Protein AF-A0A849TF67-F1 (afdb_monomer)

Secondary structure (DSSP, 8-state):
-------------------------EEESS-STT--HHHHHHHHHHHHH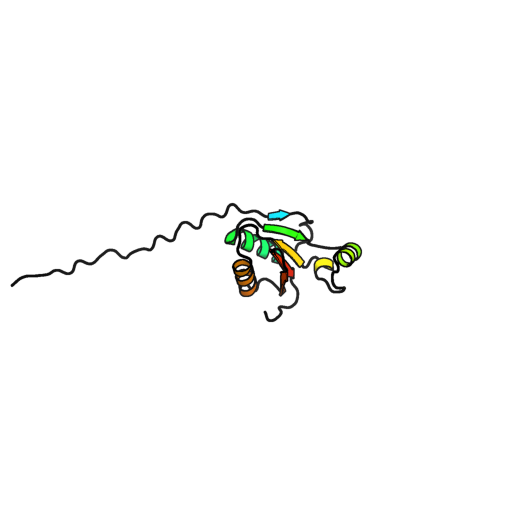HS-EEEEE----HHHHHHTT--TT-GGGGT-EEEEE-TTS-HHHHHHHHHHS---SEEEEETTTEEEEESSS----

Nearest PDB structures (foldseek):
  1lbu-assembly1_A  TM=7.165E-01  e=1.130E-02  Streptomyces albus G
  6vud-assembly1_B  TM=6.592E-01  e=1.091E+00  Ehrlichia chaffeensis str. Arkansas
  1is1-assembly1_A  TM=5.906E-01  e=1.246E+00  Vibrio parahaemolyticus
  1xvi-assembly1_A  TM=4.505E-01  e=2.416E+00  Escherichia coli K-12
  1wr8-assembly1_A  TM=2.839E-01  e=1.735E+00  Pyrococcus horikoshii OT3

Structure (mmCIF, N/CA/C/O backbone):
data_AF-A0A849TF67-F1
#
_entry.id   AF-A0A849TF67-F1
#
loop_
_atom_site.group_PDB
_atom_site.id
_atom_site.type_symbol
_atom_site.label_atom_id
_atom_site.label_alt_id
_atom_site.label_comp_id
_atom_site.label_asym_id
_atom_site.label_entity_id
_atom_site.label_seq_id
_atom_site.pdbx_PDB_ins_code
_atom_site.Cartn_x
_atom_site.Cartn_y
_atom_site.Cartn_z
_atom_site.occupancy
_atom_site.B_iso_or_equiv
_atom_site.auth_seq_id
_atom_site.auth_comp_id
_atom_site.auth_asym_id
_atom_site.auth_atom_id
_atom_site.pdbx_PDB_model_num
ATOM 1 N N . MET A 1 1 ? -54.851 -9.036 49.776 1.00 46.47 1 MET A N 1
ATOM 2 C CA . MET A 1 1 ? -53.389 -8.882 49.622 1.00 46.47 1 MET A CA 1
ATOM 3 C C . MET A 1 1 ? -53.110 -8.717 48.133 1.00 46.47 1 MET A C 1
ATOM 5 O O . MET A 1 1 ? -53.456 -9.604 47.372 1.00 46.47 1 MET A O 1
ATOM 9 N N . SER A 1 2 ? -52.575 -7.566 47.738 1.00 45.44 2 SER A N 1
ATOM 10 C CA . SER A 1 2 ? -52.086 -7.190 46.395 1.00 45.44 2 SER A CA 1
ATOM 11 C C . SER A 1 2 ? -50.775 -6.414 46.616 1.00 45.44 2 SER A C 1
ATOM 13 O O . SER A 1 2 ? -50.648 -5.878 47.723 1.00 45.44 2 SER A O 1
ATOM 15 N N . PRO A 1 3 ? -49.871 -6.184 45.634 1.00 58.84 3 PRO A N 1
ATOM 16 C CA . PRO A 1 3 ? -49.623 -6.773 44.294 1.00 58.84 3 PRO A CA 1
ATOM 17 C C . PRO A 1 3 ? -48.087 -7.153 44.181 1.00 58.84 3 PRO A C 1
ATOM 19 O O . PRO A 1 3 ? -47.491 -7.328 45.245 1.00 58.84 3 PRO A O 1
ATOM 22 N N . PRO A 1 4 ? -47.374 -7.288 43.023 1.00 51.44 4 PRO A N 1
ATOM 23 C CA . PRO A 1 4 ? -47.775 -6.950 41.662 1.00 51.44 4 PRO A CA 1
ATOM 24 C C . PRO A 1 4 ? -47.390 -7.869 40.490 1.00 51.44 4 PRO A C 1
ATOM 26 O O . PRO A 1 4 ? -46.467 -8.680 40.506 1.00 51.44 4 PRO A O 1
ATOM 29 N N . SER A 1 5 ? -48.145 -7.600 39.424 1.00 50.12 5 SER A N 1
ATOM 30 C CA . SER A 1 5 ? -47.864 -7.749 38.003 1.00 50.12 5 SER A CA 1
ATOM 31 C C . SER A 1 5 ? -46.385 -7.613 37.639 1.00 50.12 5 SER A C 1
ATOM 33 O O . SER A 1 5 ? -45.735 -6.631 37.997 1.00 50.12 5 SER A O 1
ATOM 35 N N . ARG A 1 6 ? -45.885 -8.533 36.810 1.00 52.31 6 ARG A N 1
ATOM 36 C CA . ARG A 1 6 ? -44.691 -8.292 35.994 1.00 52.31 6 ARG A CA 1
ATOM 37 C C . ARG A 1 6 ? -45.113 -8.021 34.557 1.00 52.31 6 ARG A C 1
ATOM 39 O O . ARG A 1 6 ? -45.350 -8.933 33.776 1.00 52.31 6 ARG A O 1
ATOM 46 N N . LEU A 1 7 ? -45.206 -6.730 34.253 1.00 51.38 7 LEU A N 1
ATOM 47 C CA . LEU A 1 7 ? -44.926 -6.189 32.929 1.00 51.38 7 LEU A CA 1
ATOM 48 C C . LEU A 1 7 ? -43.410 -6.253 32.700 1.00 51.38 7 LEU A C 1
ATOM 50 O O . LEU A 1 7 ? -42.627 -5.893 33.577 1.00 51.38 7 LEU A O 1
ATOM 54 N N . GLY A 1 8 ? -43.011 -6.675 31.511 1.00 42.19 8 GLY A N 1
ATOM 55 C CA . GLY A 1 8 ? -41.657 -6.561 30.981 1.00 42.19 8 GLY A CA 1
ATOM 56 C C . GLY A 1 8 ? -41.663 -7.305 29.659 1.00 42.19 8 GLY A C 1
ATOM 57 O O . GLY A 1 8 ? -41.843 -8.512 29.649 1.00 42.19 8 GLY A O 1
ATOM 58 N N . GLY A 1 9 ? -41.606 -6.685 28.495 1.00 41.44 9 GLY A N 1
ATOM 59 C CA . GLY A 1 9 ? -41.067 -5.398 28.066 1.00 41.44 9 GLY A CA 1
ATOM 60 C C . GLY A 1 9 ? -40.515 -5.690 26.659 1.00 41.44 9 GLY A C 1
ATOM 61 O O . GLY A 1 9 ? -40.094 -6.826 26.425 1.00 41.44 9 GLY A O 1
ATOM 62 N N . PRO A 1 10 ? -40.585 -4.768 25.689 1.00 45.81 10 PRO A N 1
ATOM 63 C CA . PRO A 1 10 ? -40.224 -5.081 24.310 1.00 45.81 10 PRO A CA 1
ATOM 64 C C . PRO A 1 10 ? -38.760 -5.524 24.216 1.00 45.81 10 PRO A C 1
ATOM 66 O O . PRO A 1 10 ? -37.879 -4.953 24.865 1.00 45.81 10 PRO A O 1
ATOM 69 N N . VAL A 1 11 ? -38.519 -6.559 23.407 1.00 52.62 11 VAL A N 1
ATOM 70 C CA . VAL A 1 11 ? -37.178 -6.962 22.988 1.00 52.62 11 VAL A CA 1
ATOM 71 C C . VAL A 1 11 ? -36.469 -5.735 22.426 1.00 52.62 11 VAL A C 1
ATOM 73 O O . VAL A 1 11 ? -36.928 -5.094 21.487 1.00 52.62 11 VAL A O 1
ATOM 76 N N . ASN A 1 12 ? -35.378 -5.362 23.084 1.00 43.94 12 ASN A N 1
ATOM 77 C CA . ASN A 1 12 ? -34.555 -4.230 22.707 1.00 43.94 12 ASN A CA 1
ATOM 78 C C . ASN A 1 12 ? -33.761 -4.634 21.458 1.00 43.94 12 ASN A C 1
ATOM 80 O O . ASN A 1 12 ? -32.641 -5.143 21.557 1.00 43.94 12 ASN A O 1
ATOM 84 N N . GLU A 1 13 ? -34.367 -4.479 20.281 1.00 45.44 13 GLU A N 1
ATOM 85 C CA . GLU A 1 13 ? -33.644 -4.459 19.015 1.00 45.44 13 GLU A CA 1
ATOM 86 C C . GLU A 1 13 ? -32.662 -3.292 19.091 1.00 45.44 13 GLU A C 1
ATOM 88 O O . GLU A 1 13 ? -33.021 -2.128 18.921 1.00 45.44 13 GLU A O 1
ATOM 93 N N . ARG A 1 14 ? -31.403 -3.605 19.421 1.00 51.16 14 ARG A N 1
ATOM 94 C CA . ARG A 1 14 ? -30.296 -2.658 19.305 1.00 51.16 14 ARG A CA 1
ATOM 95 C C . ARG A 1 14 ? -30.391 -2.031 17.914 1.00 51.16 14 ARG A C 1
ATOM 97 O O . ARG A 1 14 ? -30.282 -2.779 16.938 1.00 51.16 14 ARG A O 1
ATOM 104 N N . PRO A 1 15 ? -30.525 -0.701 17.791 1.00 44.34 15 PRO A N 1
ATOM 105 C CA . PRO A 1 15 ? -30.364 -0.060 16.505 1.00 44.34 15 PRO A CA 1
ATOM 106 C C . PRO A 1 15 ? -28.926 -0.345 16.081 1.00 44.34 15 PRO A C 1
ATOM 108 O O . PRO A 1 15 ? -27.975 0.187 16.659 1.00 44.34 15 PRO A O 1
ATOM 111 N N . SER A 1 16 ? -28.749 -1.253 15.121 1.00 52.09 16 SER A N 1
ATOM 112 C CA . SER A 1 16 ? -27.500 -1.336 14.382 1.00 52.09 16 SER A CA 1
ATOM 113 C C . SER A 1 16 ? -27.374 0.022 13.722 1.00 52.09 16 SER A C 1
ATOM 115 O O . SER A 1 16 ? -28.157 0.344 12.829 1.00 52.09 16 SER A O 1
ATOM 117 N N . ALA A 1 17 ? -26.474 0.852 14.254 1.00 50.81 17 ALA A N 1
ATOM 118 C CA . ALA A 1 17 ? -26.175 2.155 13.696 1.00 50.81 17 ALA A CA 1
ATOM 119 C C . ALA A 1 17 ? -26.065 2.009 12.171 1.00 50.81 17 ALA A C 1
ATOM 121 O O . ALA A 1 17 ? -25.474 1.020 11.713 1.00 50.81 17 ALA A O 1
ATOM 122 N N . PRO A 1 18 ? -26.639 2.930 11.379 1.00 43.00 18 PRO A N 1
ATOM 123 C CA . PRO A 1 18 ? -26.459 2.877 9.941 1.00 43.00 18 PRO A CA 1
ATOM 124 C C . PRO A 1 18 ? -24.952 2.830 9.707 1.00 43.00 18 PRO A C 1
ATOM 126 O O . PRO A 1 18 ? -24.237 3.718 10.179 1.00 43.00 18 PRO A O 1
ATOM 129 N N . ARG A 1 19 ? -24.451 1.762 9.064 1.00 52.91 19 ARG A N 1
ATOM 130 C CA . ARG A 1 19 ? -23.078 1.746 8.553 1.00 52.91 19 ARG A CA 1
ATOM 131 C C . ARG A 1 19 ? -23.009 2.989 7.688 1.00 52.91 19 ARG A C 1
ATOM 133 O O . ARG A 1 19 ? -23.627 3.008 6.627 1.00 52.91 19 ARG A O 1
ATOM 140 N N . GLN A 1 20 ? -22.386 4.052 8.196 1.00 49.78 20 GLN A N 1
ATOM 141 C CA . GLN A 1 20 ? -22.152 5.249 7.413 1.00 49.78 20 GLN A CA 1
ATOM 142 C C . GLN A 1 20 ? -21.499 4.727 6.148 1.00 49.78 20 GLN A C 1
ATOM 144 O O . GLN A 1 20 ? -20.467 4.059 6.230 1.00 49.78 20 GLN A O 1
ATOM 149 N N . SER A 1 21 ? -22.180 4.889 5.016 1.00 51.09 21 SER A N 1
ATOM 150 C CA . SER A 1 21 ? -21.617 4.520 3.733 1.00 51.09 21 SER A CA 1
ATOM 151 C C . SER A 1 21 ? -20.382 5.391 3.618 1.00 51.09 21 SER A C 1
ATOM 153 O O . SER A 1 21 ? -20.510 6.588 3.371 1.00 51.09 21 SER A O 1
ATOM 155 N N . LEU A 1 22 ? -19.210 4.838 3.946 1.00 62.03 22 LEU A N 1
ATOM 156 C CA . LEU A 1 22 ? -17.952 5.548 3.833 1.00 62.03 22 LEU A CA 1
ATOM 157 C C . LEU A 1 22 ? -17.865 5.886 2.353 1.00 62.03 22 LEU A C 1
ATOM 159 O O . LEU A 1 22 ? -17.644 5.008 1.522 1.00 62.03 22 LEU A O 1
ATOM 163 N N . SER A 1 23 ? -18.153 7.139 2.012 1.00 70.56 23 SER A N 1
ATOM 164 C CA . SER A 1 23 ? -18.007 7.690 0.672 1.00 70.56 23 SER A CA 1
ATOM 165 C C . SER A 1 23 ? -16.511 7.805 0.408 1.00 70.56 23 SER A C 1
ATOM 167 O O . SER A 1 23 ? -15.918 8.877 0.500 1.00 70.56 23 SER A O 1
ATOM 169 N N . GLY A 1 24 ? -15.893 6.643 0.230 1.00 83.44 24 GLY A N 1
ATOM 170 C CA . GLY A 1 24 ? -14.478 6.441 0.025 1.00 83.44 24 GLY A CA 1
ATOM 171 C C . GLY A 1 24 ? -14.203 6.036 -1.410 1.00 83.44 24 GLY A C 1
ATOM 172 O O . GLY A 1 24 ? -15.040 5.425 -2.075 1.00 83.44 24 GLY A O 1
ATOM 173 N N . GLY A 1 25 ? -13.012 6.365 -1.886 1.00 95.50 25 GLY A N 1
ATOM 174 C CA . GLY A 1 25 ? -12.545 5.960 -3.202 1.00 95.50 25 GLY A CA 1
ATOM 175 C C . GLY A 1 25 ? -11.063 5.625 -3.209 1.00 95.50 25 GLY A C 1
ATOM 176 O O . GLY A 1 25 ? -10.347 5.817 -2.222 1.00 95.50 25 GLY A O 1
ATOM 177 N N . ILE A 1 26 ? -10.603 5.136 -4.358 1.00 97.69 26 ILE A N 1
ATOM 178 C CA . ILE A 1 26 ? -9.185 4.896 -4.607 1.00 97.69 26 ILE A CA 1
ATOM 179 C C . ILE A 1 26 ? -8.609 6.105 -5.347 1.00 97.69 26 ILE A C 1
ATOM 181 O O . ILE A 1 26 ? -9.022 6.412 -6.464 1.00 97.69 26 ILE A O 1
ATOM 185 N N . THR A 1 27 ? -7.621 6.771 -4.755 1.00 98.25 27 THR A N 1
ATOM 186 C CA . THR A 1 27 ? -6.776 7.747 -5.451 1.00 98.25 27 THR A CA 1
ATOM 187 C C . THR A 1 27 ? -5.513 7.055 -5.948 1.00 98.25 27 THR A C 1
ATOM 189 O O . THR A 1 27 ? -4.696 6.592 -5.149 1.00 98.25 27 THR A O 1
ATOM 192 N N . TRP A 1 28 ? -5.327 7.020 -7.265 1.00 97.81 28 TRP A N 1
ATOM 193 C CA . TRP A 1 28 ? -4.158 6.420 -7.905 1.00 97.81 28 TRP A CA 1
ATOM 194 C C . TRP A 1 28 ? -3.058 7.459 -8.144 1.00 97.81 28 TRP A C 1
ATOM 196 O O . TRP A 1 28 ? -3.272 8.445 -8.842 1.00 97.81 28 TRP A O 1
ATOM 206 N N . GLN A 1 29 ? -1.869 7.224 -7.588 1.00 97.38 29 GLN A N 1
ATOM 207 C CA . GLN A 1 29 ? -0.630 7.947 -7.925 1.00 97.38 29 GLN A CA 1
ATOM 208 C C . GLN A 1 29 ? 0.358 7.066 -8.709 1.00 97.38 29 GLN A C 1
ATOM 210 O O . GLN A 1 29 ? 1.451 7.501 -9.060 1.00 97.38 29 GLN A O 1
ATOM 215 N N . ALA A 1 30 ? -0.037 5.823 -8.983 1.00 94.94 30 ALA A N 1
ATOM 216 C CA . ALA A 1 30 ? 0.673 4.844 -9.790 1.00 94.94 30 ALA A CA 1
ATOM 217 C C . ALA A 1 30 ? -0.325 4.144 -10.728 1.00 94.94 30 ALA A C 1
ATOM 219 O O . ALA A 1 30 ? -1.535 4.197 -10.500 1.00 94.94 30 ALA A O 1
ATOM 220 N N . SER A 1 31 ? 0.167 3.492 -11.784 1.00 93.81 31 SER A N 1
ATOM 221 C CA . SER A 1 31 ? -0.698 2.851 -12.781 1.00 93.81 31 SER A CA 1
ATOM 222 C C . SER A 1 31 ? -1.490 1.683 -12.188 1.00 93.81 31 SER A C 1
ATOM 224 O O . SER A 1 31 ? -0.906 0.754 -11.632 1.00 93.81 31 SER A O 1
ATOM 226 N N . ALA A 1 32 ? -2.812 1.693 -12.359 1.00 94.50 32 ALA A N 1
ATOM 227 C CA . ALA A 1 32 ? -3.686 0.601 -11.935 1.00 94.50 32 ALA A CA 1
ATOM 228 C C . ALA A 1 32 ? -3.657 -0.606 -12.893 1.00 94.50 32 ALA A C 1
ATOM 230 O O . ALA A 1 32 ? -4.036 -1.706 -12.502 1.00 94.50 32 ALA A O 1
ATOM 231 N N . GLY A 1 33 ? -3.207 -0.416 -14.141 1.00 95.88 33 GLY A N 1
ATOM 232 C CA . GLY A 1 33 ? -3.391 -1.394 -15.224 1.00 95.88 33 GLY A CA 1
ATOM 233 C C . GLY A 1 33 ? -2.672 -2.732 -15.026 1.00 95.88 33 GLY A C 1
ATOM 234 O O . GLY A 1 33 ? -3.028 -3.716 -15.660 1.00 95.88 33 GLY A O 1
ATOM 235 N N . CYS A 1 34 ? -1.683 -2.777 -14.136 1.00 95.38 34 CYS A N 1
ATOM 236 C CA . CYS A 1 34 ? -0.932 -3.985 -13.800 1.00 95.38 34 CYS A CA 1
ATOM 237 C C . CYS A 1 34 ? -1.381 -4.643 -12.488 1.00 95.38 34 CYS A C 1
ATOM 239 O O . CYS A 1 34 ? -0.798 -5.646 -12.092 1.00 95.38 34 CYS A O 1
ATOM 241 N N . VAL A 1 35 ? -2.363 -4.072 -11.782 1.00 97.06 35 VAL A N 1
ATOM 242 C CA . VAL A 1 35 ? -2.785 -4.576 -10.472 1.00 97.06 35 VAL A CA 1
ATOM 243 C C . VAL A 1 35 ? -3.718 -5.777 -10.663 1.00 97.06 35 VAL A C 1
ATOM 245 O O . VAL A 1 35 ? -4.790 -5.606 -11.251 1.00 97.06 35 VAL A O 1
ATOM 248 N N . PRO A 1 36 ? -3.374 -6.972 -10.148 1.00 96.31 36 PRO A N 1
ATOM 249 C CA . PRO A 1 36 ? -4.188 -8.171 -10.302 1.00 96.31 36 PRO A CA 1
ATOM 250 C C . PRO A 1 36 ? -5.509 -8.059 -9.537 1.00 96.31 36 PRO A C 1
ATOM 252 O O . PRO A 1 36 ? -5.598 -7.381 -8.509 1.00 96.31 36 PRO A O 1
ATOM 255 N N . GLY A 1 37 ? -6.526 -8.793 -9.999 1.00 97.06 37 GLY A N 1
ATOM 256 C CA . GLY A 1 37 ? -7.877 -8.763 -9.425 1.00 97.06 37 GLY A CA 1
ATOM 257 C C . GLY A 1 37 ? -7.919 -9.040 -7.917 1.00 97.06 37 GLY A C 1
ATOM 258 O O . GLY A 1 37 ? -8.685 -8.403 -7.200 1.00 97.06 37 GLY A O 1
ATOM 259 N N . GLN A 1 38 ? -7.032 -9.900 -7.403 1.00 96.31 38 GLN A N 1
ATOM 260 C CA . GLN A 1 38 ? -6.904 -10.138 -5.962 1.00 96.31 38 GLN A CA 1
ATOM 261 C C . GLN A 1 38 ? -6.577 -8.850 -5.187 1.00 96.31 38 GLN A C 1
ATOM 263 O O . GLN A 1 38 ? -7.230 -8.543 -4.191 1.00 96.31 38 GLN A O 1
ATOM 268 N N . LEU A 1 39 ? -5.603 -8.062 -5.653 1.00 98.06 39 LEU A N 1
ATOM 269 C CA . LEU A 1 39 ? -5.214 -6.809 -4.997 1.00 98.06 39 LEU A CA 1
ATOM 270 C C . LEU A 1 39 ? -6.248 -5.700 -5.216 1.00 98.06 39 LEU A C 1
ATOM 272 O O . LEU A 1 39 ? -6.449 -4.873 -4.328 1.00 98.06 39 LEU A O 1
ATOM 276 N N . GLN A 1 40 ? -6.963 -5.714 -6.344 1.00 97.94 40 GLN A N 1
ATOM 277 C CA . GLN A 1 40 ? -8.132 -4.849 -6.533 1.00 97.94 40 GLN A CA 1
ATOM 278 C C . GLN A 1 40 ? -9.232 -5.165 -5.505 1.00 97.94 40 GLN A C 1
ATOM 280 O O . GLN A 1 40 ? -9.810 -4.246 -4.928 1.00 97.94 40 GLN A O 1
ATOM 285 N N . GLY A 1 41 ? -9.465 -6.447 -5.205 1.00 97.81 41 GLY A N 1
ATOM 286 C CA . GLY A 1 41 ? -10.381 -6.884 -4.148 1.00 97.81 41 GLY A CA 1
ATOM 287 C C . GLY A 1 41 ? -9.952 -6.413 -2.756 1.00 97.81 41 GLY A C 1
ATOM 288 O O . GLY A 1 41 ? -10.776 -5.906 -1.995 1.00 97.81 41 GLY A O 1
ATOM 289 N N . VAL A 1 42 ? -8.652 -6.483 -2.444 1.00 98.06 42 VAL A N 1
ATOM 290 C CA . VAL A 1 42 ? -8.098 -5.932 -1.192 1.00 98.06 42 VAL A CA 1
ATOM 291 C C . VAL A 1 42 ? -8.360 -4.427 -1.090 1.00 98.06 42 VAL A C 1
ATOM 293 O O . VAL A 1 42 ? -8.844 -3.960 -0.058 1.00 98.06 42 VAL A O 1
ATOM 296 N N . LEU A 1 43 ? -8.094 -3.668 -2.158 1.00 98.19 43 LEU A N 1
ATOM 297 C CA . LEU A 1 43 ? -8.358 -2.226 -2.206 1.00 98.19 43 LEU A CA 1
ATOM 298 C C . LEU A 1 43 ? -9.847 -1.905 -2.044 1.00 98.19 43 LEU A C 1
ATOM 300 O O . LEU A 1 43 ? -10.192 -1.000 -1.290 1.00 98.19 43 LEU A O 1
ATOM 304 N N . SER A 1 44 ? -10.727 -2.666 -2.696 1.00 97.62 44 SER A N 1
ATOM 305 C CA . SER A 1 44 ? -12.177 -2.518 -2.547 1.00 97.62 44 SER A CA 1
ATOM 306 C C . SER A 1 44 ? -12.618 -2.747 -1.099 1.00 97.62 44 SER A C 1
ATOM 308 O O . SER A 1 44 ? -13.317 -1.907 -0.536 1.00 97.62 44 SER A O 1
ATOM 310 N N . GLY A 1 45 ? -12.137 -3.814 -0.456 1.00 97.12 45 GLY A N 1
ATOM 311 C CA . GLY A 1 45 ? -12.434 -4.085 0.949 1.00 97.12 45 GLY A CA 1
ATOM 312 C C . GLY A 1 45 ? -11.912 -2.995 1.888 1.00 97.12 45 GLY A C 1
ATOM 313 O O . GLY A 1 45 ? -12.606 -2.604 2.825 1.00 97.12 45 GLY A O 1
ATOM 314 N N . LEU A 1 46 ? -10.722 -2.448 1.621 1.00 97.69 46 LEU A N 1
ATOM 315 C CA . LEU A 1 46 ? -10.201 -1.303 2.371 1.00 97.69 46 LEU A CA 1
ATOM 316 C C . LEU A 1 46 ? -11.098 -0.074 2.218 1.00 97.69 46 LEU A C 1
ATOM 318 O O . LEU A 1 46 ? -11.402 0.575 3.216 1.00 97.69 46 LEU A O 1
ATOM 322 N N . VAL A 1 47 ? -11.564 0.214 1.001 1.00 97.31 47 VAL A N 1
ATOM 323 C CA . VAL A 1 47 ? -12.475 1.337 0.758 1.00 97.31 47 VAL A CA 1
ATOM 324 C C . VAL A 1 47 ? -13.783 1.163 1.524 1.00 97.31 47 VAL A C 1
ATOM 326 O O . VAL A 1 47 ? -14.211 2.076 2.229 1.00 97.31 47 VAL A O 1
ATOM 329 N N . SER A 1 48 ? -14.383 -0.027 1.469 1.00 96.12 48 SER A N 1
ATOM 330 C CA . SER A 1 48 ? -15.643 -0.316 2.164 1.00 96.12 48 SER A CA 1
ATOM 331 C C . SER A 1 48 ? -15.547 -0.225 3.689 1.00 96.12 48 SER A C 1
ATOM 333 O O . SER A 1 48 ? -16.546 0.084 4.334 1.00 96.12 48 SER A O 1
ATOM 335 N N . ASN A 1 49 ? -14.378 -0.503 4.276 1.00 95.81 49 ASN A N 1
ATOM 336 C CA . ASN A 1 49 ? -14.198 -0.534 5.733 1.00 95.81 49 ASN A CA 1
ATOM 337 C C . ASN A 1 49 ? -13.567 0.739 6.312 1.00 95.81 49 ASN A C 1
ATOM 339 O O . ASN A 1 49 ? -13.799 1.047 7.480 1.00 95.81 49 ASN A O 1
ATOM 343 N N . PHE A 1 50 ? -12.769 1.466 5.527 1.00 96.44 50 PHE A N 1
ATOM 344 C CA . PHE A 1 50 ? -11.947 2.576 6.020 1.00 96.44 50 PHE A CA 1
ATOM 345 C C . PHE A 1 50 ? -12.054 3.862 5.188 1.00 96.44 50 PHE A C 1
ATOM 347 O O . PHE A 1 50 ? -11.499 4.885 5.584 1.00 96.44 50 PHE A O 1
ATOM 354 N N . GLY A 1 51 ? -12.777 3.851 4.066 1.00 96.31 51 GLY A N 1
ATOM 355 C CA . GLY A 1 51 ? -13.006 5.035 3.245 1.00 96.31 51 GLY A CA 1
ATOM 356 C C . GLY A 1 51 ? -11.921 5.247 2.193 1.00 96.31 51 GLY A C 1
ATOM 357 O O . GLY A 1 51 ? -11.759 4.441 1.287 1.00 96.31 51 GLY A O 1
ATOM 358 N N . ASN A 1 52 ? -11.217 6.374 2.230 1.00 97.38 52 ASN A N 1
ATOM 359 C CA . ASN A 1 52 ? -10.288 6.716 1.153 1.00 97.38 52 ASN A CA 1
ATOM 360 C C . ASN A 1 52 ? -9.001 5.888 1.211 1.00 97.38 52 ASN A C 1
ATOM 362 O O . ASN A 1 52 ? -8.350 5.791 2.251 1.00 97.38 52 ASN A O 1
ATOM 366 N N . VAL A 1 53 ? -8.577 5.373 0.057 1.00 98.44 53 VAL A N 1
ATOM 367 C CA . VAL A 1 53 ? -7.307 4.660 -0.108 1.00 98.44 53 VAL A CA 1
ATOM 368 C C . VAL A 1 53 ? -6.468 5.374 -1.158 1.00 98.44 53 VAL A C 1
ATOM 370 O O . VAL A 1 53 ? -6.904 5.585 -2.285 1.00 98.44 53 VAL A O 1
ATOM 373 N N . ARG A 1 54 ? -5.235 5.741 -0.809 1.00 98.56 54 ARG A N 1
ATOM 374 C CA . ARG A 1 54 ? -4.279 6.351 -1.739 1.00 98.56 54 ARG A CA 1
ATOM 375 C C . ARG A 1 54 ? -3.210 5.340 -2.118 1.00 98.56 54 ARG A C 1
ATOM 377 O O . ARG A 1 54 ? -2.360 5.027 -1.287 1.00 98.56 54 ARG A O 1
ATOM 384 N N . VAL A 1 55 ? -3.226 4.873 -3.362 1.00 98.56 55 VAL A N 1
ATOM 385 C CA . VAL A 1 55 ? -2.227 3.936 -3.894 1.00 98.56 55 VAL A CA 1
ATOM 386 C C . VAL A 1 55 ? -1.043 4.719 -4.443 1.00 98.56 55 VAL A C 1
ATOM 388 O O . VAL A 1 55 ? -1.193 5.521 -5.365 1.00 98.56 55 VAL A O 1
ATOM 391 N N . THR A 1 56 ? 0.134 4.488 -3.868 1.00 97.94 56 THR A N 1
ATOM 392 C CA . THR A 1 56 ? 1.369 5.226 -4.167 1.00 97.94 56 THR A CA 1
ATOM 393 C C . THR A 1 56 ? 2.348 4.434 -5.028 1.00 97.94 56 THR A C 1
ATOM 395 O O . THR A 1 56 ? 3.235 5.025 -5.633 1.00 97.94 56 THR A O 1
ATOM 398 N N . SER A 1 57 ? 2.215 3.105 -5.095 1.00 97.88 57 SER A N 1
ATOM 399 C CA . SER A 1 57 ? 3.029 2.258 -5.973 1.00 97.88 57 SER A CA 1
ATOM 400 C C . SER A 1 57 ? 2.298 0.980 -6.367 1.00 97.88 57 SER A C 1
ATOM 402 O O . SER A 1 57 ? 1.582 0.397 -5.557 1.00 97.88 57 SER A O 1
ATOM 404 N N . THR A 1 58 ? 2.539 0.520 -7.593 1.00 97.75 58 THR A N 1
ATOM 405 C CA . THR A 1 58 ? 2.024 -0.735 -8.165 1.00 97.75 58 THR A CA 1
ATOM 406 C C . THR A 1 58 ? 3.178 -1.465 -8.863 1.00 97.75 58 THR A C 1
ATOM 408 O O . THR A 1 58 ? 4.195 -1.711 -8.221 1.00 97.75 58 THR A O 1
ATOM 411 N N . CYS A 1 59 ? 3.109 -1.776 -10.156 1.00 96.69 59 CYS A N 1
ATOM 412 C CA . CYS A 1 59 ? 4.237 -2.336 -10.892 1.00 96.69 59 CYS A CA 1
ATOM 413 C C . CYS A 1 59 ? 5.417 -1.354 -10.990 1.00 96.69 59 CYS A C 1
ATOM 415 O O . CYS A 1 59 ? 5.249 -0.143 -11.156 1.00 96.69 59 CYS A O 1
ATOM 417 N N . ARG A 1 60 ? 6.636 -1.892 -10.920 1.00 97.25 60 ARG A N 1
ATOM 418 C CA . ARG A 1 60 ? 7.893 -1.154 -11.092 1.00 97.25 60 ARG A CA 1
ATOM 419 C C . ARG A 1 60 ? 8.749 -1.822 -12.160 1.00 97.25 60 ARG A C 1
ATOM 421 O O . ARG A 1 60 ? 8.787 -3.043 -12.258 1.00 97.25 60 ARG A O 1
ATOM 428 N N . SER A 1 61 ? 9.489 -1.017 -12.918 1.00 96.62 61 SER A N 1
ATOM 429 C CA . SER A 1 61 ? 10.594 -1.525 -13.729 1.00 96.62 61 SER A CA 1
ATOM 430 C C . SER A 1 61 ? 11.781 -1.864 -12.823 1.00 96.62 61 SER A C 1
ATOM 432 O O . SER A 1 61 ? 11.848 -1.422 -11.674 1.00 96.62 61 SER A O 1
ATOM 434 N N . GLN A 1 62 ? 12.770 -2.597 -13.338 1.00 97.12 62 GLN A N 1
ATOM 435 C CA . GLN A 1 62 ? 14.009 -2.850 -12.590 1.00 97.12 62 GLN A CA 1
ATOM 436 C C . GLN A 1 62 ? 14.684 -1.546 -12.134 1.00 97.12 62 GLN A C 1
ATOM 438 O O . GLN A 1 62 ? 15.156 -1.454 -11.000 1.00 97.12 62 GLN A O 1
ATOM 443 N N . ALA A 1 63 ? 14.690 -0.524 -12.996 1.00 97.00 63 ALA A N 1
ATOM 444 C CA . ALA A 1 63 ? 15.281 0.772 -12.693 1.00 97.00 63 ALA A CA 1
ATOM 445 C C . ALA A 1 63 ? 14.529 1.502 -11.570 1.00 97.00 63 ALA A C 1
ATOM 447 O O . ALA A 1 63 ? 15.164 1.936 -10.608 1.00 97.00 63 ALA A O 1
ATOM 448 N N . SER A 1 64 ? 13.193 1.593 -11.642 1.00 95.94 64 SER A N 1
ATOM 449 C CA . SER A 1 64 ? 12.414 2.278 -10.601 1.00 95.94 64 SER A CA 1
ATOM 450 C C . SER A 1 64 ? 12.373 1.495 -9.288 1.00 95.94 64 SER A C 1
ATOM 452 O O . SER A 1 64 ? 12.412 2.099 -8.219 1.00 95.94 64 SER A O 1
ATOM 454 N N . ASN A 1 65 ? 12.390 0.158 -9.335 1.00 97.19 65 ASN A N 1
ATOM 455 C CA . ASN A 1 65 ? 12.536 -0.673 -8.141 1.00 97.19 65 ASN A CA 1
ATOM 456 C C . ASN A 1 65 ? 13.882 -0.424 -7.451 1.00 97.19 65 ASN A C 1
ATOM 458 O O . ASN A 1 65 ? 13.898 -0.212 -6.243 1.00 97.19 65 ASN A O 1
ATOM 462 N N . ARG A 1 66 ? 14.992 -0.375 -8.204 1.00 96.44 66 ARG A N 1
ATOM 463 C CA . ARG A 1 66 ? 16.320 -0.065 -7.649 1.00 96.44 66 ARG A CA 1
ATOM 464 C C . ARG A 1 66 ? 16.378 1.343 -7.058 1.00 96.44 66 ARG A C 1
ATOM 466 O O . ARG A 1 66 ? 16.897 1.508 -5.961 1.00 96.44 66 ARG A O 1
ATOM 473 N N . ALA A 1 67 ? 15.827 2.339 -7.754 1.00 96.38 67 ALA A N 1
ATOM 474 C CA . ALA A 1 67 ? 15.779 3.720 -7.268 1.00 96.38 67 ALA A CA 1
ATOM 475 C C . ALA A 1 67 ? 14.994 3.852 -5.950 1.00 96.38 67 ALA A C 1
ATOM 477 O O . ALA A 1 67 ? 15.360 4.648 -5.094 1.00 96.38 67 ALA A O 1
ATOM 478 N N . ALA A 1 68 ? 13.960 3.028 -5.761 1.00 92.81 68 ALA A N 1
ATOM 479 C CA . ALA A 1 68 ? 13.189 2.950 -4.523 1.00 92.81 68 ALA A CA 1
ATOM 480 C C . ALA A 1 68 ? 13.841 2.075 -3.428 1.00 92.81 68 ALA A C 1
ATOM 482 O O . ALA A 1 68 ? 13.205 1.815 -2.409 1.00 92.81 68 ALA A O 1
ATOM 483 N N . GLY A 1 69 ? 15.063 1.564 -3.638 1.00 94.94 69 GLY A N 1
ATOM 484 C CA . GLY A 1 69 ? 15.727 0.642 -2.707 1.00 94.94 69 GLY A CA 1
ATOM 485 C C . GLY A 1 69 ? 15.055 -0.734 -2.608 1.00 94.94 69 GLY A C 1
ATOM 486 O O . GLY A 1 69 ? 15.204 -1.433 -1.609 1.00 94.94 69 GLY A O 1
ATOM 487 N N . GLY A 1 70 ? 14.274 -1.118 -3.618 1.00 93.00 70 GLY A N 1
ATOM 488 C CA . GLY A 1 70 ? 13.529 -2.370 -3.647 1.00 93.00 70 GLY A CA 1
ATOM 489 C C . GLY A 1 70 ? 14.425 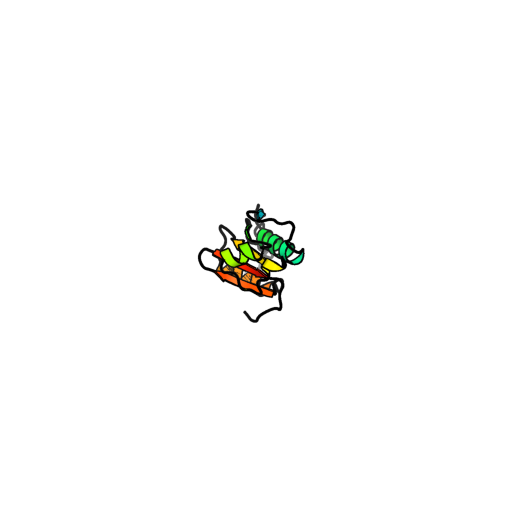-3.599 -3.792 1.00 93.00 70 GLY A C 1
ATOM 490 O O . GLY A 1 70 ? 15.460 -3.576 -4.460 1.00 93.00 70 GLY A O 1
ATOM 491 N N . ALA A 1 71 ? 13.989 -4.713 -3.202 1.00 95.06 71 ALA A N 1
ATOM 492 C CA . ALA A 1 71 ? 14.685 -5.991 -3.306 1.00 95.06 71 ALA A CA 1
ATOM 493 C C . ALA A 1 71 ? 14.710 -6.520 -4.753 1.00 95.06 71 ALA A C 1
ATOM 495 O O . ALA A 1 71 ? 13.796 -6.261 -5.540 1.00 95.06 71 ALA A O 1
ATOM 496 N N . SER A 1 72 ? 15.717 -7.332 -5.086 1.00 93.62 72 SER A N 1
ATOM 497 C CA . SER A 1 72 ? 15.842 -7.979 -6.403 1.00 93.62 72 SER A CA 1
ATOM 498 C C . SER A 1 72 ? 14.688 -8.937 -6.723 1.00 93.62 72 SER A C 1
ATOM 500 O O . SER A 1 72 ? 14.339 -9.103 -7.884 1.00 93.62 72 SER A O 1
ATOM 502 N N . LYS 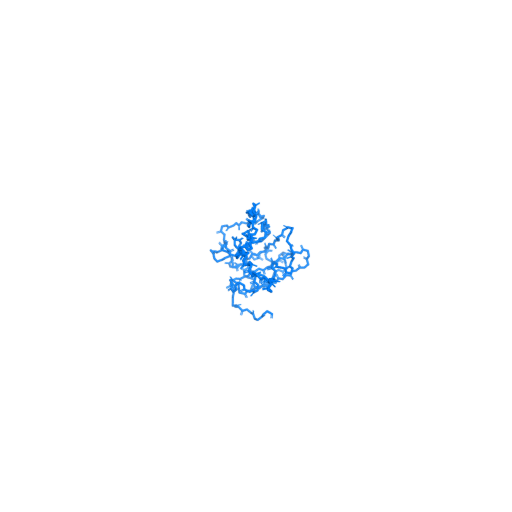A 1 73 ? 14.066 -9.524 -5.692 1.00 94.06 73 LYS A N 1
ATOM 503 C CA . LYS A 1 73 ? 12.881 -10.397 -5.784 1.00 94.06 73 LYS A CA 1
ATOM 504 C C . LYS A 1 73 ? 11.592 -9.682 -5.347 1.00 94.06 73 LYS A C 1
ATOM 506 O O . LYS A 1 73 ? 10.736 -10.276 -4.701 1.00 94.06 73 LYS A O 1
ATOM 511 N N . SER A 1 74 ? 11.499 -8.377 -5.600 1.00 95.94 74 SER A N 1
ATOM 512 C CA . SER A 1 74 ? 10.324 -7.568 -5.258 1.00 95.94 74 SER A CA 1
ATOM 513 C C . SER A 1 74 ? 9.117 -7.959 -6.111 1.00 95.94 74 SER A C 1
ATOM 515 O O . SER A 1 74 ? 9.215 -7.977 -7.335 1.00 95.94 74 SER A O 1
ATOM 517 N N . TYR A 1 75 ? 7.961 -8.167 -5.483 1.00 97.94 75 TYR A N 1
ATOM 518 C CA . TYR A 1 75 ? 6.702 -8.431 -6.190 1.00 97.94 75 TYR A CA 1
ATOM 519 C C . TYR A 1 75 ? 6.187 -7.226 -6.991 1.00 97.94 75 TYR A C 1
ATOM 521 O O . TYR A 1 75 ? 5.367 -7.385 -7.889 1.00 97.94 75 TYR A O 1
ATOM 529 N N . HIS A 1 76 ? 6.715 -6.015 -6.769 1.00 97.81 76 HIS A N 1
ATOM 530 C CA . HIS A 1 76 ? 6.435 -4.899 -7.678 1.00 97.81 76 HIS A CA 1
ATOM 531 C C . HIS A 1 76 ? 6.994 -5.145 -9.089 1.00 97.81 76 HIS A C 1
ATOM 533 O O . HIS A 1 76 ? 6.457 -4.599 -10.048 1.00 97.81 76 HIS A O 1
ATOM 539 N N . LEU A 1 77 ? 8.047 -5.958 -9.241 1.00 97.56 77 LEU A N 1
ATOM 540 C CA . LEU A 1 77 ? 8.628 -6.273 -10.553 1.00 97.56 77 LEU A CA 1
ATOM 541 C C . LEU A 1 77 ? 7.721 -7.179 -11.397 1.00 97.56 77 LEU A C 1
ATOM 543 O O . LEU A 1 77 ? 7.798 -7.129 -12.620 1.00 97.56 77 LEU A O 1
ATOM 547 N N . SER A 1 78 ? 6.861 -7.972 -10.755 1.00 96.00 78 SER A N 1
ATOM 548 C CA . SER A 1 78 ? 5.878 -8.846 -11.406 1.00 96.00 78 SER A CA 1
ATOM 549 C C . SER A 1 78 ? 4.452 -8.279 -11.395 1.00 96.00 78 SER A C 1
ATOM 551 O O . SER A 1 78 ? 3.534 -8.926 -11.883 1.00 96.00 78 SER A O 1
ATOM 553 N N . GLY A 1 79 ? 4.245 -7.065 -10.867 1.00 95.75 79 GLY A N 1
ATOM 554 C CA . GLY A 1 79 ? 2.908 -6.466 -10.727 1.00 95.75 79 GLY A CA 1
ATOM 555 C C . GLY A 1 79 ? 2.071 -7.066 -9.592 1.00 95.75 79 GLY A C 1
ATOM 556 O O . GLY A 1 79 ? 0.896 -6.759 -9.447 1.00 95.75 79 GLY A O 1
ATOM 557 N N . GLU A 1 80 ? 2.680 -7.877 -8.737 1.00 97.44 80 GLU A N 1
ATOM 558 C CA . GLU A 1 80 ? 2.026 -8.660 -7.690 1.00 97.44 80 GLU A CA 1
ATOM 559 C C . GLU A 1 80 ? 2.045 -7.970 -6.319 1.00 97.44 80 GLU A C 1
ATOM 561 O O . GLU A 1 80 ? 1.835 -8.627 -5.298 1.00 97.44 80 GLU A O 1
ATOM 566 N N . ALA A 1 81 ? 2.300 -6.658 -6.279 1.00 98.25 81 ALA A N 1
ATOM 567 C CA . ALA A 1 81 ? 2.318 -5.865 -5.055 1.00 98.25 81 ALA A CA 1
ATOM 568 C C . 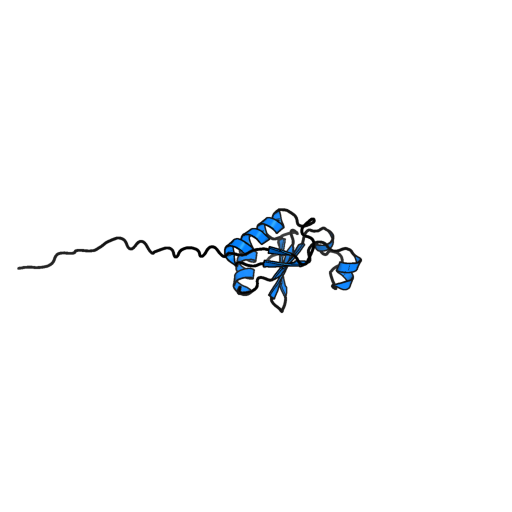ALA A 1 81 ? 1.784 -4.443 -5.242 1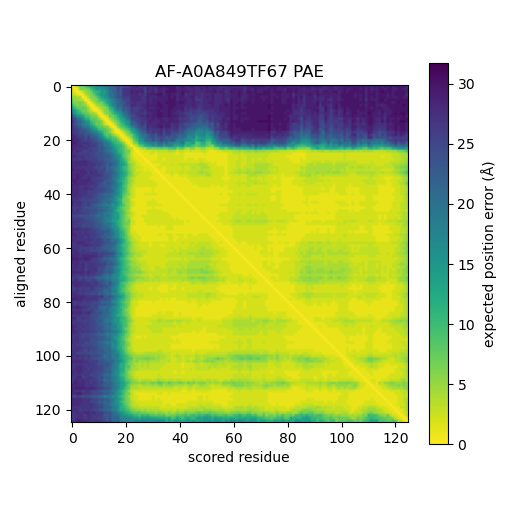.00 98.25 81 ALA A C 1
ATOM 570 O O . ALA A 1 81 ? 1.914 -3.834 -6.309 1.00 98.25 81 ALA A O 1
ATOM 571 N N . ILE A 1 82 ? 1.248 -3.897 -4.152 1.00 98.56 82 ILE A N 1
ATOM 572 C CA . ILE A 1 82 ? 0.803 -2.508 -4.049 1.00 98.56 82 ILE A CA 1
ATOM 573 C C . ILE A 1 82 ? 1.323 -1.870 -2.761 1.00 98.56 82 ILE A C 1
ATOM 575 O O . ILE A 1 82 ? 1.341 -2.502 -1.704 1.00 98.56 82 ILE A O 1
ATOM 579 N N . ASP A 1 83 ? 1.684 -0.590 -2.863 1.00 98.38 83 ASP A N 1
ATOM 580 C CA . ASP A 1 83 ? 1.943 0.272 -1.714 1.00 98.38 83 ASP A CA 1
ATOM 581 C C . ASP A 1 83 ? 0.839 1.328 -1.622 1.00 98.38 83 ASP A C 1
ATOM 583 O O . ASP A 1 83 ? 0.513 1.982 -2.620 1.00 98.38 83 ASP A O 1
ATOM 587 N N . PHE A 1 84 ? 0.267 1.525 -0.437 1.00 98.69 84 PHE A N 1
ATOM 588 C CA . PHE A 1 84 ? -0.845 2.453 -0.245 1.00 98.69 84 PHE A CA 1
ATOM 589 C C . PHE A 1 84 ? -0.887 3.057 1.160 1.00 98.69 84 PHE A C 1
ATOM 591 O O . PHE A 1 84 ? -0.210 2.616 2.087 1.00 98.69 84 PHE A O 1
ATOM 598 N N . ARG A 1 85 ? -1.713 4.092 1.316 1.00 98.44 85 ARG A N 1
ATOM 599 C CA . ARG A 1 85 ? -2.075 4.698 2.601 1.00 98.44 85 ARG A CA 1
ATOM 600 C C . ARG A 1 85 ? -3.588 4.782 2.728 1.00 98.44 85 ARG A C 1
ATOM 602 O O . ARG A 1 85 ? -4.282 4.876 1.717 1.00 98.44 85 ARG A O 1
ATOM 609 N N . VAL A 1 86 ? -4.079 4.827 3.961 1.00 97.88 86 VAL A N 1
ATOM 610 C CA . VAL A 1 86 ? -5.511 4.954 4.273 1.00 97.88 86 VAL A CA 1
ATOM 611 C C . VAL A 1 86 ? -5.718 6.198 5.149 1.00 97.88 86 VAL A C 1
ATOM 613 O O . VAL A 1 86 ? -5.690 6.100 6.377 1.00 97.88 86 VAL A O 1
ATOM 616 N N . PRO A 1 87 ? -5.796 7.405 4.554 1.00 96.06 87 PRO A N 1
ATOM 617 C CA . PRO A 1 87 ? -5.899 8.647 5.315 1.00 96.06 87 PRO A CA 1
ATOM 618 C C . PRO A 1 87 ? -7.147 8.668 6.200 1.00 96.06 87 PRO A C 1
ATOM 620 O O . PRO A 1 87 ? -8.236 8.334 5.746 1.00 96.06 87 PRO A O 1
ATOM 623 N N . GLY A 1 88 ? -6.988 9.096 7.452 1.00 92.88 88 GLY A N 1
ATOM 624 C CA . GLY A 1 88 ? -8.090 9.157 8.418 1.00 92.88 88 GLY A CA 1
ATOM 625 C C . GLY A 1 88 ? -8.403 7.830 9.117 1.00 92.88 88 GLY A C 1
ATOM 626 O O . GLY A 1 88 ? -9.211 7.827 10.041 1.00 92.88 88 GLY A O 1
ATOM 627 N N . ALA A 1 89 ? -7.743 6.726 8.750 1.00 95.44 89 ALA A N 1
ATOM 628 C CA . ALA A 1 89 ? -7.862 5.449 9.448 1.00 95.44 89 ALA A CA 1
ATOM 629 C C . ALA A 1 89 ? -6.673 5.190 10.385 1.00 95.44 89 ALA A C 1
ATOM 631 O O . ALA A 1 89 ? -5.536 5.585 10.117 1.00 95.44 89 ALA A O 1
ATOM 632 N N . SER A 1 90 ? -6.927 4.470 11.480 1.00 96.31 90 SER A N 1
ATOM 633 C CA . SER A 1 90 ? -5.865 3.971 12.356 1.00 96.31 90 SER A CA 1
ATOM 634 C C . SER A 1 90 ? -5.044 2.901 11.637 1.00 96.31 90 SER A C 1
ATOM 636 O O . SER A 1 90 ? -5.590 1.874 11.227 1.00 96.31 90 SER A O 1
ATOM 638 N N . SER A 1 91 ? -3.722 3.090 11.556 1.00 96.75 91 SER A N 1
ATOM 639 C CA . SER A 1 91 ? -2.812 2.078 11.005 1.00 96.75 91 SER A CA 1
ATOM 640 C C . SER A 1 91 ? -2.958 0.718 11.693 1.00 96.75 91 SER A C 1
ATOM 642 O O . SER A 1 91 ? -2.879 -0.310 11.027 1.00 96.75 91 SER A O 1
ATOM 644 N N . GLY A 1 92 ? -3.209 0.689 13.007 1.00 96.94 92 GLY A N 1
ATOM 645 C CA . GLY A 1 92 ? -3.413 -0.564 13.740 1.00 96.94 92 GLY A CA 1
ATOM 646 C C . GLY A 1 92 ? -4.678 -1.302 13.296 1.00 96.94 92 GLY A C 1
ATOM 647 O O . GLY A 1 92 ? -4.644 -2.513 13.096 1.00 96.94 92 GLY A O 1
ATOM 648 N N . ALA A 1 93 ? -5.772 -0.571 13.066 1.00 97.44 93 ALA A N 1
ATOM 649 C CA . ALA A 1 93 ? -7.027 -1.153 12.589 1.00 97.44 93 ALA A CA 1
ATOM 650 C C . ALA A 1 93 ? -6.903 -1.682 11.151 1.00 97.44 93 ALA A C 1
ATOM 652 O O . ALA A 1 93 ? -7.370 -2.780 10.854 1.00 97.44 93 ALA A O 1
ATOM 653 N N . VAL A 1 94 ? -6.220 -0.936 10.276 1.00 97.94 94 VAL A N 1
ATOM 654 C CA . VAL A 1 94 ? -5.945 -1.362 8.894 1.00 97.94 94 VAL A CA 1
ATOM 655 C C . VAL A 1 94 ? -5.051 -2.602 8.874 1.00 97.94 94 VAL A C 1
ATOM 657 O O . VAL A 1 94 ? -5.356 -3.5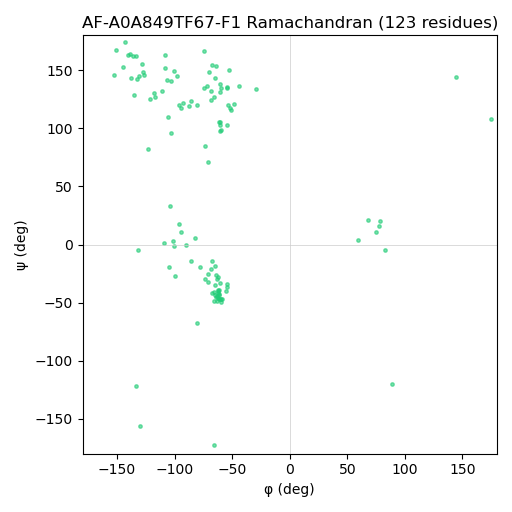61 8.167 1.00 97.94 94 VAL A O 1
ATOM 660 N N . TYR A 1 95 ? -3.984 -2.618 9.680 1.00 97.00 95 TYR A N 1
ATOM 661 C CA . TYR A 1 95 ? -3.094 -3.775 9.788 1.00 97.00 95 TYR A CA 1
ATOM 662 C C . TYR A 1 95 ? -3.853 -5.017 10.257 1.00 97.00 95 TYR A C 1
ATOM 664 O O . TYR A 1 95 ? -3.771 -6.054 9.606 1.00 97.00 95 TYR A O 1
ATOM 672 N N . ALA A 1 96 ? -4.638 -4.894 11.333 1.00 96.69 96 ALA A N 1
ATOM 673 C CA . ALA A 1 96 ? -5.434 -5.993 11.872 1.00 96.69 96 ALA A CA 1
ATOM 674 C C . ALA A 1 96 ? -6.469 -6.517 10.864 1.00 96.69 96 ALA A C 1
ATOM 676 O O . ALA A 1 96 ? -6.683 -7.722 10.764 1.00 96.69 96 ALA A O 1
ATOM 677 N N . TYR A 1 97 ? -7.108 -5.638 10.091 1.00 97.25 97 TYR A N 1
ATOM 678 C CA . TYR A 1 97 ? -8.013 -6.059 9.022 1.00 97.25 97 TYR A CA 1
ATOM 679 C C . TYR A 1 97 ? -7.278 -6.856 7.938 1.00 97.25 97 TYR A C 1
ATOM 681 O O . TYR A 1 97 ? -7.709 -7.948 7.569 1.00 97.25 97 TYR A O 1
ATOM 689 N N . LEU A 1 98 ? -6.143 -6.344 7.453 1.00 96.75 98 LEU A N 1
ATOM 690 C CA . LEU A 1 98 ? -5.367 -6.996 6.397 1.00 96.75 98 LEU A CA 1
ATOM 691 C C . LEU A 1 98 ? -4.806 -8.345 6.854 1.00 96.75 98 LEU A C 1
ATOM 693 O O . LEU A 1 98 ? -4.919 -9.319 6.108 1.00 96.75 98 LEU A O 1
ATOM 697 N N . SER A 1 99 ? -4.266 -8.425 8.073 1.00 94.88 99 SER A N 1
ATOM 698 C CA . SER A 1 99 ? -3.693 -9.657 8.624 1.00 94.88 99 SER A CA 1
ATOM 699 C C . SER A 1 99 ? -4.745 -10.752 8.817 1.00 94.88 99 SER A C 1
ATOM 701 O O . SER A 1 99 ? -4.455 -11.919 8.569 1.00 94.88 99 SER A O 1
ATOM 703 N N . ASN A 1 100 ? -5.978 -10.387 9.184 1.00 93.69 100 ASN A N 1
ATOM 704 C CA . ASN A 1 100 ? -7.082 -11.336 9.366 1.00 93.69 100 ASN A CA 1
ATOM 705 C C . ASN A 1 100 ? -7.849 -11.658 8.073 1.00 93.69 100 ASN A C 1
ATOM 707 O O . ASN A 1 100 ? -8.606 -12.624 8.036 1.00 93.69 100 ASN A O 1
ATOM 711 N N . SER A 1 101 ? -7.666 -10.881 7.001 1.00 89.69 101 SER A N 1
ATOM 712 C CA . SER A 1 101 ? -8.418 -11.062 5.748 1.00 89.69 101 SER A CA 1
ATOM 713 C C . SER A 1 101 ? -8.083 -12.352 4.994 1.00 89.69 101 SER A C 1
ATOM 715 O O . SER A 1 101 ? -8.810 -12.740 4.081 1.00 89.69 101 SER A O 1
ATOM 717 N N . GLY A 1 102 ? -6.914 -12.945 5.264 1.00 87.94 102 GLY A N 1
ATOM 718 C CA . GLY A 1 102 ? -6.340 -14.015 4.449 1.00 87.94 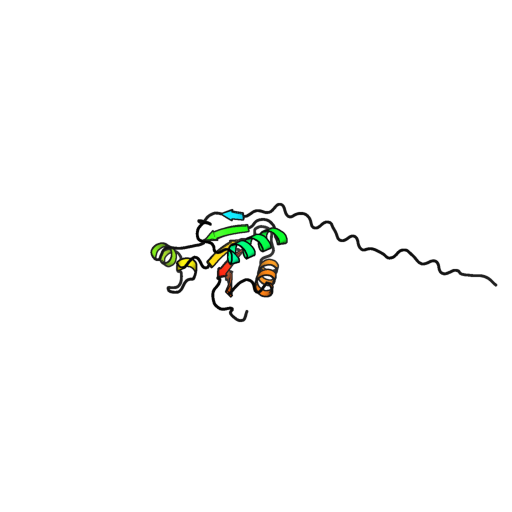102 GLY A CA 1
ATOM 719 C C . GLY A 1 102 ? -6.095 -13.622 2.984 1.00 87.94 102 GLY A C 1
ATOM 720 O O . GLY A 1 102 ? -5.671 -14.458 2.200 1.00 87.94 102 GLY A O 1
ATOM 721 N N . SER A 1 103 ? -6.328 -12.379 2.570 1.00 90.12 103 SER A N 1
ATOM 722 C CA . SER A 1 103 ? -6.380 -11.998 1.150 1.00 90.12 103 SER A CA 1
ATOM 723 C C . SER A 1 103 ? -5.024 -11.561 0.583 1.00 90.12 103 SER A C 1
ATOM 725 O O . SER A 1 103 ? -4.914 -11.244 -0.601 1.00 90.12 103 SER A O 1
ATOM 727 N N . VAL A 1 104 ? -3.980 -11.558 1.417 1.00 95.06 104 VAL A N 1
ATOM 728 C CA . VAL A 1 104 ? -2.621 -11.125 1.070 1.00 95.06 104 VAL A CA 1
ATOM 729 C C . VAL A 1 104 ? -1.594 -12.198 1.428 1.00 95.06 104 VAL A C 1
ATOM 731 O O . VAL A 1 104 ? -1.779 -12.962 2.377 1.00 95.06 104 VAL A O 1
ATOM 734 N N . GLY A 1 105 ? -0.523 -12.253 0.642 1.00 95.12 105 GLY A N 1
ATOM 735 C CA . GLY A 1 105 ? 0.659 -13.078 0.860 1.00 95.12 105 GLY A CA 1
ATOM 736 C C . GLY A 1 105 ? 1.606 -12.442 1.868 1.00 95.12 105 GLY A C 1
ATOM 737 O O . GLY A 1 105 ? 1.782 -12.922 2.989 1.00 95.12 105 GLY A O 1
ATOM 738 N N . GLY A 1 106 ? 2.199 -11.319 1.470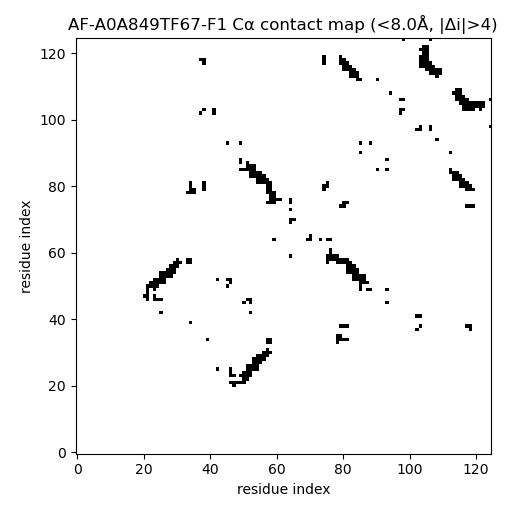 1.00 95.62 106 GLY A N 1
ATOM 739 C CA . GLY A 1 106 ? 2.946 -10.431 2.351 1.00 95.62 106 GLY A CA 1
ATOM 740 C C . GLY A 1 106 ? 2.119 -9.244 2.827 1.00 95.62 106 GLY A C 1
ATOM 741 O O . GLY A 1 106 ? 1.327 -8.681 2.076 1.00 95.62 106 GLY A O 1
ATOM 742 N N . LEU A 1 107 ? 2.367 -8.836 4.071 1.00 97.06 107 LEU A N 1
ATOM 743 C CA . LEU A 1 107 ? 1.881 -7.598 4.668 1.00 97.06 107 LEU A CA 1
ATOM 744 C C . LEU A 1 107 ? 3.041 -6.942 5.417 1.00 97.06 107 LEU A C 1
ATOM 746 O O . LEU A 1 107 ? 3.714 -7.589 6.216 1.00 97.06 107 LEU A O 1
ATOM 750 N N . LYS A 1 108 ? 3.290 -5.661 5.153 1.00 95.62 108 LYS A N 1
ATOM 751 C CA . LYS A 1 108 ? 4.228 -4.836 5.921 1.00 95.62 108 LYS A CA 1
ATOM 752 C C . LYS A 1 108 ? 3.620 -3.464 6.152 1.00 95.62 108 LYS A C 1
ATOM 754 O O . LYS A 1 108 ? 2.966 -2.911 5.269 1.00 95.62 108 LYS A O 1
ATOM 759 N N . HIS A 1 109 ? 3.880 -2.904 7.325 1.00 96.56 109 HIS A N 1
ATOM 760 C CA . HIS A 1 109 ? 3.567 -1.519 7.642 1.00 96.56 109 HIS A CA 1
ATOM 761 C C . HIS A 1 109 ? 4.868 -0.774 7.929 1.00 96.56 109 HIS A C 1
ATOM 763 O O . HIS A 1 109 ? 5.678 -1.206 8.748 1.00 96.56 109 HIS A O 1
ATOM 769 N N . TYR A 1 110 ? 5.067 0.335 7.231 1.00 92.94 110 TYR A N 1
ATOM 770 C CA . TYR A 1 110 ? 6.217 1.215 7.378 1.00 92.94 110 TYR A CA 1
ATOM 771 C C . TYR A 1 110 ? 5.799 2.521 8.063 1.00 92.94 110 TYR A C 1
ATOM 773 O O . TYR A 1 110 ? 4.620 2.886 8.097 1.00 92.94 110 TYR A O 1
ATOM 781 N N . GLY A 1 111 ? 6.780 3.265 8.578 1.00 91.12 111 GLY A N 1
ATOM 782 C CA . GLY A 1 111 ? 6.547 4.601 9.129 1.00 91.12 111 GLY A CA 1
ATOM 783 C C . GLY A 1 111 ? 5.815 5.530 8.148 1.00 91.12 111 GLY A C 1
ATOM 784 O O . GLY A 1 111 ? 5.925 5.400 6.928 1.00 91.12 111 GLY A O 1
ATOM 785 N N . GLY A 1 112 ? 5.039 6.477 8.682 1.00 91.06 112 GLY A N 1
ATOM 786 C CA . GLY A 1 112 ? 4.258 7.418 7.869 1.00 91.06 112 GLY A CA 1
ATOM 787 C C . GLY A 1 112 ? 2.973 6.838 7.258 1.00 91.06 112 GLY A C 1
ATOM 788 O O . GLY A 1 112 ? 2.413 7.445 6.341 1.00 91.06 112 GLY A O 1
ATOM 789 N N . GLY A 1 113 ? 2.505 5.685 7.752 1.00 95.25 113 GLY A N 1
ATOM 790 C CA . GLY A 1 113 ? 1.221 5.083 7.376 1.00 95.25 113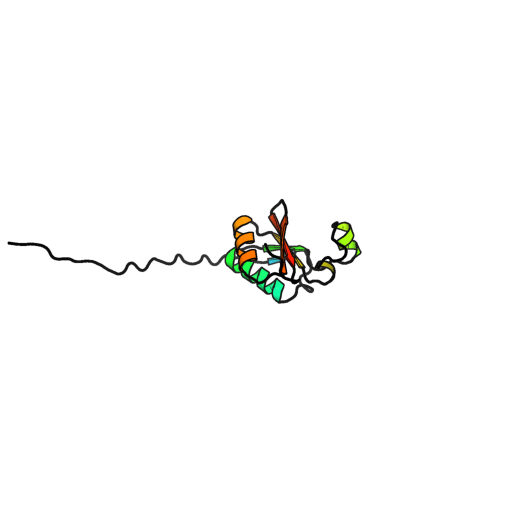 GLY A CA 1
ATOM 791 C C . GLY A 1 113 ? 1.235 4.351 6.035 1.00 95.25 113 GLY A C 1
ATOM 792 O O . GLY A 1 113 ? 0.182 4.203 5.416 1.00 95.25 113 GLY A O 1
ATOM 793 N N . LEU A 1 114 ? 2.418 3.963 5.549 1.00 97.69 114 LEU A N 1
ATOM 794 C CA . LEU A 1 114 ? 2.572 3.230 4.297 1.00 97.69 114 LEU A CA 1
ATOM 795 C C . LEU A 1 114 ? 2.403 1.731 4.545 1.00 97.69 114 LEU A C 1
ATOM 797 O O . LEU A 1 114 ? 3.142 1.135 5.326 1.00 97.69 114 LEU A O 1
ATOM 801 N N . PHE A 1 115 ? 1.465 1.126 3.834 1.00 98.38 115 PHE A N 1
ATOM 802 C CA . PHE A 1 115 ? 1.271 -0.313 3.788 1.00 98.38 115 PHE A CA 1
ATOM 803 C C . PHE A 1 115 ? 1.820 -0.862 2.486 1.00 98.38 115 PHE A C 1
ATOM 805 O O . PHE A 1 115 ? 1.626 -0.255 1.436 1.00 98.38 115 PHE A O 1
ATOM 812 N N . HIS A 1 116 ? 2.453 -2.023 2.575 1.00 98.25 116 HIS A N 1
ATOM 813 C CA . HIS A 1 116 ? 2.802 -2.859 1.439 1.00 98.25 116 HIS A CA 1
ATOM 814 C C . HIS A 1 116 ? 2.082 -4.189 1.577 1.00 98.25 116 HIS A C 1
ATOM 816 O O . HIS A 1 116 ? 2.166 -4.832 2.630 1.00 98.25 116 HIS A O 1
ATOM 822 N N . VAL A 1 117 ? 1.413 -4.608 0.507 1.00 98.19 117 VAL A N 1
ATOM 823 C CA . VAL A 1 117 ? 0.860 -5.958 0.394 1.00 98.19 117 VAL A CA 1
ATOM 824 C C . VAL A 1 117 ? 1.253 -6.583 -0.932 1.00 98.19 117 VAL A C 1
ATOM 826 O O . VAL A 1 117 ? 1.338 -5.897 -1.953 1.00 98.19 117 VAL A O 1
ATOM 829 N N . ASP A 1 118 ? 1.477 -7.891 -0.905 1.00 97.81 118 ASP A N 1
ATOM 830 C CA . ASP A 1 118 ? 1.844 -8.682 -2.075 1.00 97.81 118 ASP A CA 1
ATOM 831 C C . ASP A 1 118 ? 1.020 -9.975 -2.160 1.00 97.81 118 ASP A C 1
ATOM 833 O O . ASP A 1 118 ? 0.402 -10.391 -1.179 1.00 97.81 118 ASP A O 1
ATOM 837 N N . THR A 1 119 ? 0.978 -10.596 -3.338 1.00 96.94 119 THR A N 1
ATOM 838 C CA . THR A 1 119 ? 0.256 -11.864 -3.586 1.00 96.94 119 THR A CA 1
ATOM 839 C C . THR A 1 119 ? 1.136 -13.111 -3.454 1.00 96.94 119 THR A C 1
ATOM 841 O O . THR A 1 119 ? 0.701 -14.207 -3.798 1.00 96.94 119 THR A O 1
ATOM 844 N N . GLY A 1 120 ? 2.359 -12.969 -2.930 1.00 94.06 120 GLY A N 1
ATOM 845 C CA . GLY A 1 120 ? 3.290 -14.078 -2.747 1.00 94.06 120 GLY A CA 1
ATOM 846 C C . GLY A 1 120 ? 2.823 -15.130 -1.730 1.00 94.06 120 GLY A C 1
ATOM 847 O O . GLY A 1 120 ? 1.712 -15.068 -1.202 1.00 94.06 120 GLY A O 1
ATOM 848 N N . PRO A 1 121 ? 3.678 -16.111 -1.383 1.00 92.94 121 PRO A N 1
ATOM 849 C CA . PRO A 1 121 ? 3.363 -17.073 -0.335 1.00 92.94 121 PRO A CA 1
ATOM 850 C C . PRO A 1 121 ? 3.005 -16.371 0.976 1.00 92.94 121 PRO A C 1
ATOM 852 O O . PRO A 1 121 ? 3.702 -15.438 1.392 1.00 92.94 121 PRO A O 1
ATOM 855 N N . ARG A 1 122 ? 1.942 -16.844 1.639 1.00 86.94 122 ARG A N 1
ATOM 856 C CA . ARG A 1 122 ? 1.551 -16.324 2.952 1.00 86.94 122 ARG A CA 1
ATOM 857 C C . ARG A 1 122 ? 2.678 -16.535 3.953 1.00 86.94 122 ARG A C 1
ATOM 859 O O . ARG A 1 122 ? 3.216 -17.636 4.070 1.00 86.94 122 ARG A O 1
ATOM 866 N N . ARG A 1 123 ? 3.017 -15.475 4.679 1.00 82.69 123 ARG A N 1
ATOM 867 C CA . ARG A 1 123 ? 4.023 -15.502 5.746 1.00 82.69 123 ARG A CA 1
ATOM 868 C C . ARG A 1 123 ? 3.314 -15.423 7.103 1.00 82.69 123 ARG A C 1
ATOM 870 O O . ARG A 1 123 ? 2.324 -14.695 7.192 1.00 82.69 123 ARG A O 1
ATOM 877 N N . PRO A 1 124 ? 3.781 -16.149 8.135 1.00 74.88 124 PRO A N 1
ATOM 878 C CA . PRO A 1 124 ? 3.317 -15.934 9.502 1.00 74.88 124 PRO A CA 1
ATOM 879 C C . PRO A 1 124 ? 3.505 -14.462 9.881 1.00 74.88 124 PRO A C 1
ATOM 881 O O . PRO A 1 124 ? 4.544 -13.880 9.555 1.00 74.88 124 PRO A O 1
ATOM 884 N N . MET A 1 125 ? 2.473 -13.878 10.489 1.00 65.38 125 MET A N 1
ATOM 885 C CA . MET A 1 125 ? 2.440 -12.471 10.898 1.00 65.38 125 MET A CA 1
ATOM 886 C C . MET A 1 125 ? 3.042 -12.279 12.283 1.00 65.38 125 MET A C 1
ATOM 888 O O . MET A 1 125 ? 2.886 -13.202 13.114 1.00 65.38 125 MET A O 1
#

Solvent-accessible surface area (backbone atoms only — not comparable to full-atom values): 7504 Å² total; per-residue (Å²): 143,84,85,80,84,84,85,84,74,81,82,80,75,72,78,73,69,77,75,71,76,50,92,37,49,79,46,72,72,38,67,65,92,53,55,46,70,64,60,51,50,52,52,51,53,46,18,72,75,53,14,38,32,40,34,63,37,30,55,35,53,75,67,58,30,51,76,70,73,46,61,96,86,39,44,26,66,75,19,41,21,42,29,30,32,47,68,95,47,59,63,67,61,53,48,54,50,54,71,71,58,72,74,49,13,39,79,48,79,48,85,94,57,35,34,38,40,25,69,53,76,72,60,92,130

Sequence (125 aa):
MSPPSRLGGPVNERPSAPRQSLSGGITWQASAGCVPGQLQGVLSGLVSNFGNVRVTSTCRSQASNRAAGGASKSYHLSGEAIDFRVPGASSGAVYAYLSNSGSVGGLKHYGGGLFHVDTGPRRPM

Mean predicted aligned error: 9.22 Å

Radius of gyration: 21.58 Å; Cα contacts (8 Å, |Δi|>4): 196; chains: 1; bounding box: 70×26×65 Å

Foldseek 3Di:
DDDDDDDDDDDPPPPPPPLPQQQADEAEPEDPPLADPLVVVVVVVCCRPQGYKYWNAFADDPVRCVVVVHDPPDQSPNRFKTKIARPPDDLVVSQVCVLPVVSFQDWDADPPRIIMTGNDHHDDD

pLDDT: mean 87.07, std 18.21, range [41.44, 98.69]